Protein AF-A0A2S7U1S3-F1 (afdb_monomer_lite)

Sequence (63 aa):
MNIACLTCAKAFQHAGADAAGFAILFLLAVIVPVITTVGILIFRIARREKEHFDPQYSDSFDS

Structure (mmCIF, N/CA/C/O backbone):
data_AF-A0A2S7U1S3-F1
#
_entry.id   AF-A0A2S7U1S3-F1
#
loop_
_atom_site.group_PDB
_atom_site.id
_atom_site.type_symbol
_atom_site.label_atom_id
_atom_site.label_alt_id
_atom_site.label_comp_id
_atom_site.label_asym_id
_atom_site.label_entity_id
_atom_site.label_seq_id
_atom_site.pdbx_PDB_ins_code
_atom_site.Cartn_x
_atom_site.Cartn_y
_atom_site.Cartn_z
_atom_site.occupancy
_atom_site.B_iso_or_equiv
_atom_site.auth_seq_id
_atom_site.auth_comp_id
_atom_site.auth_asym_id
_atom_site.auth_atom_id
_atom_site.pdbx_PDB_model_num
ATOM 1 N N . MET A 1 1 ? 18.423 -5.878 0.407 1.00 34.19 1 MET A N 1
ATOM 2 C CA . MET A 1 1 ? 16.961 -6.090 0.359 1.00 34.19 1 MET A CA 1
ATOM 3 C C . MET A 1 1 ? 16.542 -6.125 -1.105 1.00 34.19 1 MET A C 1
ATOM 5 O O . MET A 1 1 ? 16.550 -5.088 -1.749 1.00 34.19 1 MET A O 1
ATOM 9 N N . ASN A 1 2 ? 16.321 -7.318 -1.664 1.00 48.19 2 ASN A N 1
ATOM 10 C CA . ASN A 1 2 ? 15.938 -7.515 -3.067 1.00 48.19 2 ASN A CA 1
ATOM 11 C C . ASN A 1 2 ? 14.426 -7.796 -3.081 1.00 48.19 2 ASN A C 1
ATOM 13 O O . ASN A 1 2 ? 14.005 -8.885 -2.710 1.00 48.19 2 ASN A O 1
ATOM 17 N N . ILE A 1 3 ? 13.613 -6.773 -3.362 1.00 57.62 3 ILE A N 1
ATOM 18 C CA . ILE A 1 3 ? 12.141 -6.809 -3.191 1.00 57.62 3 ILE A CA 1
ATOM 19 C C . ILE A 1 3 ? 11.449 -7.415 -4.435 1.00 57.62 3 ILE A C 1
ATOM 21 O O . ILE A 1 3 ? 10.229 -7.420 -4.551 1.00 57.62 3 ILE A O 1
ATOM 25 N N . ALA A 1 4 ? 12.207 -7.967 -5.386 1.00 59.25 4 ALA A N 1
ATOM 26 C CA . ALA A 1 4 ? 11.632 -8.697 -6.507 1.00 59.25 4 ALA A CA 1
ATOM 27 C C . ALA A 1 4 ? 11.382 -10.158 -6.103 1.00 59.25 4 ALA A C 1
ATOM 29 O O . ALA A 1 4 ? 12.303 -10.880 -5.725 1.00 59.25 4 ALA A O 1
ATOM 30 N N . CYS A 1 5 ? 10.130 -10.610 -6.210 1.00 67.44 5 CYS A N 1
ATOM 31 C CA . CYS A 1 5 ? 9.795 -12.025 -6.071 1.00 67.44 5 CYS A CA 1
ATOM 32 C C . CYS A 1 5 ? 10.574 -12.850 -7.117 1.00 67.44 5 CYS A C 1
ATOM 34 O O . CYS A 1 5 ? 10.853 -12.350 -8.210 1.00 67.44 5 CYS A O 1
ATOM 36 N N . LEU A 1 6 ? 10.925 -14.103 -6.799 1.00 62.22 6 LEU A N 1
ATOM 37 C CA . LEU A 1 6 ? 11.736 -14.991 -7.653 1.00 62.22 6 LEU A CA 1
ATOM 38 C C . LEU A 1 6 ? 11.256 -15.012 -9.112 1.00 62.22 6 LEU A C 1
ATOM 40 O O . LEU A 1 6 ? 12.075 -14.955 -10.022 1.00 62.22 6 LEU A O 1
ATOM 44 N N . THR A 1 7 ? 9.943 -15.009 -9.344 1.00 61.28 7 THR A N 1
ATOM 45 C CA . THR A 1 7 ? 9.343 -14.953 -10.687 1.00 61.28 7 THR A CA 1
ATOM 46 C C . THR A 1 7 ? 9.690 -13.664 -11.437 1.00 61.28 7 THR A C 1
ATOM 48 O O . THR A 1 7 ? 10.061 -13.718 -12.608 1.00 61.28 7 THR A O 1
ATOM 51 N N . CYS A 1 8 ? 9.641 -12.512 -10.763 1.00 64.62 8 CYS A N 1
ATOM 52 C CA . CYS A 1 8 ? 10.025 -11.224 -11.340 1.00 64.62 8 CYS A CA 1
ATOM 53 C C . CYS A 1 8 ? 11.522 -11.219 -11.663 1.00 64.62 8 CYS A C 1
ATOM 55 O O . CYS A 1 8 ? 11.903 -10.881 -12.777 1.00 64.62 8 CYS A O 1
ATOM 57 N N . ALA A 1 9 ? 12.363 -11.682 -10.731 1.00 63.88 9 ALA A N 1
ATOM 58 C CA . ALA A 1 9 ? 13.813 -11.767 -10.916 1.00 63.88 9 ALA A CA 1
ATOM 59 C C . ALA A 1 9 ? 14.213 -12.682 -12.090 1.00 63.88 9 ALA A C 1
ATOM 61 O O . ALA A 1 9 ? 15.118 -12.350 -12.852 1.00 63.88 9 ALA A O 1
ATOM 62 N N . LYS A 1 10 ? 13.523 -13.815 -12.269 1.00 61.88 10 LYS A N 1
ATOM 63 C CA . LYS A 1 10 ? 13.774 -14.770 -13.361 1.00 61.88 10 LYS A CA 1
ATOM 64 C C . LYS A 1 10 ? 13.334 -14.237 -14.725 1.00 61.88 10 LYS A C 1
ATOM 66 O O . LYS A 1 10 ? 14.036 -14.474 -15.704 1.00 61.88 10 LYS A O 1
ATOM 71 N N . ALA A 1 11 ? 12.235 -13.482 -14.790 1.00 61.62 11 ALA A N 1
ATOM 72 C CA . ALA A 1 11 ? 11.788 -12.835 -16.025 1.00 61.62 11 ALA A CA 1
ATOM 73 C C . ALA A 1 11 ? 12.813 -11.805 -16.547 1.00 61.62 11 ALA A C 1
ATOM 75 O O . ALA A 1 11 ? 13.048 -11.732 -17.751 1.00 61.62 11 ALA A O 1
ATOM 76 N N . PHE A 1 12 ? 13.497 -11.084 -15.649 1.00 58.78 12 PHE A N 1
ATOM 77 C CA . PHE A 1 12 ? 14.583 -10.159 -16.004 1.00 58.78 12 PHE A CA 1
ATOM 78 C C . PHE A 1 12 ? 15.845 -10.846 -16.545 1.00 58.78 12 PHE A C 1
ATOM 80 O O . PHE A 1 12 ? 16.590 -10.227 -17.294 1.00 58.78 12 PHE A O 1
ATOM 87 N N . GLN A 1 13 ? 16.114 -12.106 -16.180 1.00 61.97 13 GLN A N 1
ATOM 88 C CA . GLN A 1 13 ? 17.323 -12.804 -16.642 1.00 61.97 13 GLN A CA 1
ATOM 89 C C . GLN A 1 13 ? 17.246 -13.252 -18.111 1.00 61.97 13 GLN A C 1
ATOM 91 O O . GLN A 1 13 ? 18.283 -13.570 -18.687 1.00 61.97 13 GLN A O 1
ATOM 96 N N . HIS A 1 14 ? 16.049 -13.327 -18.702 1.00 57.66 14 HIS A N 1
ATOM 97 C CA . HIS A 1 14 ? 15.841 -13.930 -20.027 1.00 57.66 14 HIS A CA 1
ATOM 98 C C . HIS A 1 14 ? 15.260 -12.974 -21.079 1.00 57.66 14 HIS A C 1
ATOM 100 O O . HIS A 1 14 ? 15.254 -13.302 -22.262 1.00 57.66 14 HIS A O 1
ATOM 106 N N . ALA A 1 15 ? 14.778 -11.799 -20.672 1.00 56.38 15 ALA A N 1
ATOM 107 C CA . ALA A 1 15 ? 14.211 -10.797 -21.566 1.00 56.38 15 ALA A CA 1
ATOM 108 C C . ALA A 1 15 ? 15.168 -9.602 -21.696 1.00 56.38 15 ALA A C 1
ATOM 110 O O . ALA A 1 15 ? 15.697 -9.113 -20.701 1.00 56.38 15 ALA A O 1
ATOM 111 N N . GLY A 1 16 ? 15.404 -9.148 -22.932 1.00 58.62 16 GLY A N 1
ATOM 112 C CA . GLY A 1 16 ? 16.281 -8.015 -23.239 1.00 58.62 16 GLY A CA 1
ATOM 113 C C . GLY A 1 16 ? 15.935 -6.750 -22.442 1.00 58.62 16 GLY A C 1
ATOM 114 O O . GLY A 1 16 ? 14.775 -6.526 -22.086 1.00 58.62 16 GLY A O 1
ATOM 115 N N . ALA A 1 17 ? 16.969 -5.944 -22.178 1.00 58.84 17 ALA A N 1
ATOM 116 C CA . ALA A 1 17 ? 16.999 -4.863 -21.188 1.00 58.84 17 ALA A CA 1
ATOM 117 C C . ALA A 1 17 ? 15.791 -3.905 -21.226 1.00 58.84 17 ALA A C 1
ATOM 119 O O . ALA A 1 17 ? 15.299 -3.506 -20.171 1.00 58.84 17 ALA A O 1
ATOM 120 N N . ASP A 1 18 ? 15.272 -3.588 -22.414 1.00 63.06 18 ASP A N 1
ATOM 121 C CA . ASP A 1 18 ? 14.259 -2.541 -22.574 1.00 63.06 18 ASP A CA 1
ATOM 122 C C . ASP A 1 18 ? 12.819 -3.074 -22.474 1.00 63.06 18 ASP A C 1
ATOM 124 O O . ASP A 1 18 ? 11.968 -2.465 -21.828 1.00 63.06 18 ASP A O 1
ATOM 128 N N . ALA A 1 19 ? 12.528 -4.251 -23.041 1.00 63.09 19 ALA A N 1
ATOM 129 C CA . ALA A 1 19 ? 11.174 -4.822 -23.050 1.00 63.09 19 ALA A CA 1
ATOM 130 C C . ALA A 1 19 ? 10.747 -5.365 -21.673 1.00 63.09 19 ALA A C 1
ATOM 132 O O . ALA A 1 19 ? 9.578 -5.263 -21.291 1.00 63.09 19 ALA A O 1
ATOM 133 N N . ALA A 1 20 ? 11.696 -5.901 -20.899 1.00 65.00 20 ALA A N 1
ATOM 134 C CA . ALA A 1 20 ? 11.439 -6.382 -19.543 1.00 65.00 20 ALA A CA 1
ATOM 135 C C . ALA A 1 20 ? 11.088 -5.230 -18.585 1.00 65.00 20 ALA A C 1
ATOM 137 O O . ALA A 1 20 ? 10.183 -5.362 -17.762 1.00 65.00 20 ALA A O 1
ATOM 138 N N . GLY A 1 21 ? 11.752 -4.076 -18.728 1.00 67.44 21 GLY A N 1
ATOM 139 C CA . GLY A 1 21 ? 11.511 -2.899 -17.892 1.00 67.44 21 GLY A CA 1
ATOM 140 C C . GLY A 1 21 ? 10.062 -2.410 -17.961 1.00 67.44 21 GLY A C 1
ATOM 141 O O . GLY A 1 21 ? 9.430 -2.198 -16.924 1.00 67.44 21 GLY A O 1
ATOM 142 N N . PHE A 1 22 ? 9.492 -2.317 -19.166 1.00 74.12 22 PHE A N 1
ATOM 143 C CA . PHE A 1 22 ? 8.106 -1.873 -19.351 1.00 74.12 22 PHE A CA 1
ATOM 144 C C . PHE A 1 22 ? 7.070 -2.848 -18.777 1.00 74.12 22 PHE A C 1
ATOM 146 O O . PHE A 1 22 ? 6.079 -2.405 -18.195 1.00 74.12 22 PHE A O 1
ATOM 153 N N . ALA A 1 23 ? 7.303 -4.161 -18.871 1.00 77.94 23 ALA A N 1
ATOM 154 C CA . ALA A 1 23 ? 6.388 -5.162 -18.320 1.00 77.94 23 ALA A CA 1
ATOM 155 C C . ALA A 1 23 ? 6.289 -5.080 -16.784 1.00 77.94 23 ALA A C 1
ATOM 157 O O . ALA A 1 23 ? 5.191 -5.159 -16.227 1.00 77.94 23 ALA A O 1
ATOM 158 N N . ILE A 1 24 ? 7.412 -4.865 -16.089 1.00 78.06 24 ILE A N 1
ATOM 159 C CA . ILE A 1 24 ? 7.397 -4.682 -14.630 1.00 78.06 24 ILE A CA 1
ATOM 160 C C . ILE A 1 24 ? 6.773 -3.344 -14.243 1.00 78.06 24 ILE A C 1
ATOM 162 O O . ILE A 1 24 ? 5.993 -3.306 -13.292 1.00 78.06 24 ILE A O 1
ATOM 166 N N . LEU A 1 25 ? 7.068 -2.261 -14.965 1.00 81.88 25 LEU A N 1
ATOM 167 C CA . LEU A 1 25 ? 6.439 -0.967 -14.695 1.00 81.88 25 LEU A CA 1
ATOM 168 C C . LEU A 1 25 ? 4.915 -1.045 -14.830 1.00 81.88 25 LEU A C 1
ATOM 170 O O . LEU A 1 25 ? 4.210 -0.508 -13.980 1.00 81.88 25 LEU A O 1
ATOM 174 N N . PHE A 1 26 ? 4.406 -1.775 -15.825 1.00 85.00 26 PHE A N 1
ATOM 175 C CA . PHE A 1 26 ? 2.971 -2.008 -15.984 1.00 85.00 26 PHE A CA 1
ATOM 176 C C . PHE A 1 26 ? 2.377 -2.810 -14.818 1.00 85.00 26 PHE A C 1
ATOM 178 O O . PHE A 1 26 ? 1.356 -2.427 -14.251 1.00 85.00 26 PHE A O 1
ATOM 185 N N . LEU A 1 27 ? 3.041 -3.890 -14.404 1.00 85.94 27 LEU A N 1
ATOM 186 C CA . LEU A 1 27 ? 2.594 -4.701 -13.273 1.00 85.94 27 LEU A CA 1
ATOM 187 C C . LEU A 1 27 ? 2.584 -3.893 -11.966 1.00 85.94 27 LEU A C 1
ATOM 189 O O . LEU A 1 27 ? 1.611 -3.949 -11.214 1.00 85.94 27 LEU A O 1
ATOM 193 N N . LEU A 1 28 ? 3.620 -3.092 -11.710 1.00 86.44 28 LEU A N 1
ATOM 194 C CA . LEU A 1 28 ? 3.669 -2.200 -10.549 1.00 86.44 28 LEU A CA 1
ATOM 195 C C . LEU A 1 28 ? 2.591 -1.114 -10.621 1.00 86.44 28 LEU A C 1
ATOM 197 O O . LEU A 1 28 ? 1.946 -0.842 -9.610 1.00 86.44 28 LEU A O 1
ATOM 201 N N . ALA A 1 29 ? 2.339 -0.551 -11.805 1.00 87.81 29 ALA A N 1
ATOM 202 C CA . ALA A 1 29 ? 1.286 0.438 -12.015 1.00 87.81 29 ALA A CA 1
ATOM 203 C C . ALA A 1 29 ? -0.118 -0.104 -11.709 1.00 87.81 29 ALA A C 1
ATOM 205 O O . ALA A 1 29 ? -0.999 0.683 -11.383 1.00 87.81 29 ALA A O 1
ATOM 206 N N . VAL A 1 30 ? -0.327 -1.424 -11.768 1.00 92.31 30 VAL A N 1
ATOM 207 C CA . VAL A 1 30 ? -1.594 -2.069 -11.387 1.00 92.31 30 VAL A CA 1
ATOM 208 C C . VAL A 1 30 ? -1.597 -2.503 -9.919 1.00 92.31 30 VAL A C 1
ATOM 210 O O . VAL A 1 30 ? -2.581 -2.288 -9.216 1.00 92.31 30 VAL A O 1
ATOM 213 N N . ILE A 1 31 ? -0.507 -3.087 -9.416 1.00 92.19 31 ILE A N 1
ATOM 214 C CA . ILE A 1 31 ? -0.453 -3.588 -8.032 1.00 92.19 31 ILE A CA 1
ATOM 215 C C . ILE A 1 31 ? -0.503 -2.446 -7.014 1.00 92.19 31 ILE A C 1
ATOM 217 O O . ILE A 1 31 ? -1.222 -2.547 -6.019 1.00 92.19 31 ILE A O 1
ATOM 221 N N . VAL A 1 32 ? 0.234 -1.359 -7.255 1.00 94.12 32 VAL A N 1
ATOM 222 C CA . VAL A 1 32 ? 0.289 -0.212 -6.339 1.00 94.12 32 VAL A CA 1
ATOM 223 C C . VAL A 1 32 ? -1.103 0.366 -6.060 1.00 94.12 32 VAL A C 1
ATOM 225 O O . VAL A 1 32 ? -1.471 0.405 -4.885 1.00 94.12 32 VAL A O 1
ATOM 228 N N . PRO A 1 33 ? -1.925 0.751 -7.059 1.00 93.69 33 PRO A N 1
ATOM 229 C CA . PRO A 1 33 ? -3.246 1.300 -6.781 1.00 93.69 33 PRO A CA 1
ATOM 230 C C . PRO A 1 33 ? -4.163 0.287 -6.101 1.00 93.69 33 PRO A C 1
ATOM 232 O O . PRO A 1 33 ? -4.888 0.684 -5.198 1.00 93.69 33 PRO A O 1
ATOM 235 N N . VAL A 1 34 ? -4.099 -1.006 -6.440 1.00 96.38 34 VAL A N 1
ATOM 236 C CA . VAL A 1 34 ? -4.913 -2.034 -5.765 1.00 96.38 34 VAL A CA 1
ATOM 237 C C . VAL A 1 34 ? -4.588 -2.092 -4.271 1.00 96.38 34 VAL A C 1
ATOM 239 O O . VAL A 1 34 ? -5.497 -2.012 -3.442 1.00 96.38 34 VAL A O 1
ATOM 242 N N . ILE A 1 35 ? -3.303 -2.164 -3.911 1.00 96.06 35 ILE A N 1
ATOM 243 C CA . ILE A 1 35 ? -2.876 -2.181 -2.504 1.00 96.06 35 ILE A CA 1
ATOM 244 C C . ILE A 1 35 ? -3.269 -0.873 -1.811 1.00 96.06 35 ILE A C 1
ATOM 246 O O . ILE A 1 35 ? -3.778 -0.899 -0.690 1.00 96.06 35 ILE A O 1
ATOM 250 N N . THR A 1 36 ? -3.087 0.272 -2.476 1.00 96.69 36 THR A N 1
ATOM 251 C CA . THR A 1 36 ? -3.494 1.573 -1.934 1.00 96.69 36 THR A CA 1
ATOM 252 C C . THR A 1 36 ? -5.001 1.633 -1.688 1.00 96.69 36 THR A C 1
ATOM 254 O O . THR A 1 36 ? -5.418 2.058 -0.613 1.00 96.69 36 THR A O 1
ATOM 257 N N . THR A 1 37 ? -5.833 1.175 -2.626 1.00 96.88 37 THR A N 1
ATOM 258 C CA . THR A 1 37 ? -7.292 1.163 -2.469 1.00 96.88 37 THR A CA 1
ATOM 259 C C . THR A 1 37 ? -7.710 0.272 -1.308 1.00 96.88 37 THR A C 1
ATOM 261 O O . THR A 1 37 ? -8.467 0.720 -0.449 1.00 96.88 37 THR A O 1
ATOM 264 N N . VAL A 1 38 ? -7.183 -0.952 -1.228 1.00 97.25 38 VAL A N 1
ATOM 265 C CA . VAL A 1 38 ? -7.481 -1.871 -0.119 1.00 97.25 38 VAL A CA 1
ATOM 266 C C . VAL A 1 38 ? -7.062 -1.258 1.220 1.00 97.25 38 VAL A C 1
ATOM 268 O O . VAL A 1 38 ? -7.859 -1.236 2.156 1.00 97.25 38 VAL A O 1
ATOM 271 N N . GLY A 1 39 ? -5.862 -0.678 1.301 1.00 96.69 39 GLY A N 1
ATOM 272 C CA . GLY A 1 39 ? -5.383 0.006 2.504 1.00 96.69 39 GLY A CA 1
ATOM 273 C C . GLY A 1 39 ? -6.265 1.190 2.917 1.00 96.69 39 GLY A C 1
ATOM 274 O O . GLY A 1 39 ? -6.590 1.332 4.096 1.00 96.69 39 GLY A O 1
ATOM 275 N N . ILE A 1 40 ? -6.718 2.007 1.958 1.00 97.12 40 ILE A N 1
ATOM 276 C CA . ILE A 1 40 ? -7.653 3.114 2.216 1.00 97.12 4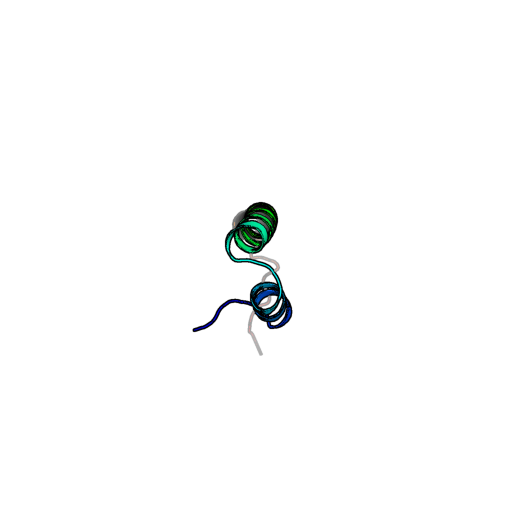0 ILE A CA 1
ATOM 277 C C . ILE A 1 40 ? -8.980 2.582 2.754 1.00 97.12 40 ILE A C 1
ATOM 279 O O . ILE A 1 40 ? -9.515 3.144 3.709 1.00 97.12 40 ILE A O 1
ATOM 283 N N . LEU A 1 41 ? -9.522 1.516 2.165 1.00 96.19 41 LEU A N 1
ATOM 284 C CA . LEU A 1 41 ? -10.781 0.929 2.622 1.00 96.19 41 LEU A CA 1
ATOM 285 C C . LEU A 1 41 ? -10.657 0.397 4.051 1.00 96.19 41 LEU A C 1
ATOM 287 O O . LEU A 1 41 ? -11.492 0.744 4.884 1.00 96.19 41 LEU A O 1
ATOM 291 N N . ILE A 1 42 ? -9.586 -0.341 4.357 1.00 95.88 42 ILE A N 1
ATOM 292 C CA . ILE A 1 42 ? -9.306 -0.824 5.718 1.00 95.88 42 ILE A CA 1
ATOM 293 C C . ILE A 1 42 ? -9.207 0.353 6.692 1.00 95.88 42 ILE A C 1
ATOM 295 O O . ILE A 1 42 ? -9.865 0.350 7.729 1.00 95.88 42 ILE A O 1
ATOM 299 N N . PHE A 1 43 ? -8.457 1.402 6.342 1.00 95.50 43 PHE A N 1
ATOM 300 C CA . PHE A 1 43 ? -8.334 2.595 7.180 1.00 95.50 43 PHE A CA 1
ATOM 301 C C . PHE A 1 43 ? -9.685 3.276 7.428 1.00 95.50 43 PHE A C 1
ATOM 303 O O . PHE A 1 43 ? -9.974 3.706 8.545 1.00 95.50 43 PHE A O 1
ATOM 310 N N . ARG A 1 44 ? -10.538 3.373 6.402 1.00 93.38 44 ARG A N 1
ATOM 311 C CA . ARG A 1 44 ? -11.880 3.950 6.548 1.00 93.38 44 ARG A CA 1
ATOM 312 C C . ARG A 1 44 ? -12.776 3.093 7.433 1.00 93.38 44 ARG A C 1
ATOM 314 O O . ARG A 1 44 ? -13.534 3.665 8.209 1.00 93.38 44 ARG A O 1
ATOM 321 N N . ILE A 1 45 ? -12.696 1.769 7.321 1.00 91.62 45 ILE A N 1
ATOM 322 C CA . ILE A 1 45 ? -13.459 0.845 8.166 1.00 91.62 45 ILE A CA 1
ATOM 323 C C . ILE A 1 45 ? -12.995 0.978 9.615 1.00 91.62 45 ILE A C 1
ATOM 325 O O . ILE A 1 45 ? -13.813 1.316 10.457 1.00 91.62 45 ILE A O 1
ATOM 329 N N . ALA A 1 46 ? -11.693 0.873 9.885 1.00 90.75 46 ALA A N 1
ATOM 330 C CA . ALA A 1 46 ? -11.143 1.009 11.236 1.00 90.75 46 ALA A CA 1
ATOM 331 C C . ALA A 1 46 ? -11.488 2.364 11.883 1.00 90.75 46 ALA A C 1
ATOM 333 O O . ALA A 1 46 ? -11.772 2.450 13.077 1.00 90.75 46 ALA A O 1
ATOM 334 N N . ARG A 1 47 ? -11.511 3.447 11.094 1.00 91.50 47 ARG A N 1
ATOM 335 C CA . ARG A 1 47 ? -11.978 4.754 11.577 1.00 91.50 47 ARG A CA 1
ATOM 336 C C . ARG A 1 47 ? -13.455 4.751 11.952 1.00 91.50 47 ARG A C 1
ATOM 338 O O . ARG A 1 47 ? -13.793 5.283 13.002 1.00 91.50 47 ARG A O 1
ATOM 345 N N . ARG A 1 48 ? -14.316 4.167 11.113 1.00 87.69 48 ARG A N 1
ATOM 346 C CA . ARG A 1 48 ? -15.749 4.040 11.415 1.00 87.69 48 ARG A CA 1
ATOM 347 C C . ARG A 1 48 ? -15.982 3.161 12.630 1.00 87.69 48 ARG A C 1
ATOM 349 O O . ARG A 1 48 ? -16.800 3.523 13.461 1.00 87.69 48 ARG A O 1
ATOM 356 N N . GLU A 1 49 ? -15.257 2.054 12.737 1.00 85.69 49 GLU A N 1
ATOM 357 C CA . GLU A 1 49 ? -15.310 1.180 13.903 1.00 85.69 49 GLU A CA 1
ATOM 358 C C . GLU A 1 49 ? -14.957 1.957 15.160 1.00 85.69 49 GLU A C 1
ATOM 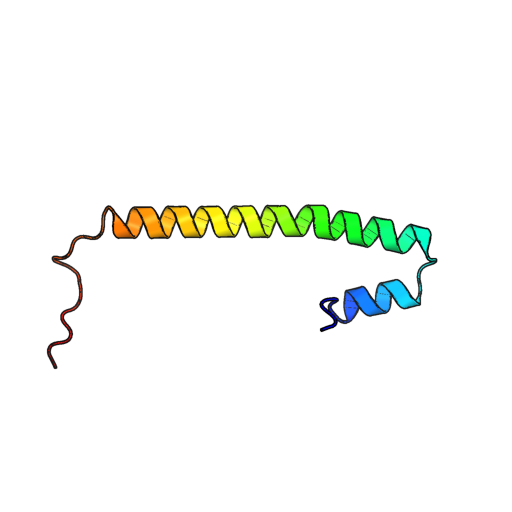360 O O . GLU A 1 49 ? -15.708 1.870 16.111 1.00 85.69 49 GLU A O 1
ATOM 365 N N . LYS A 1 50 ? -13.916 2.798 15.146 1.00 82.12 50 LYS A N 1
ATOM 366 C CA . LYS A 1 50 ? -13.573 3.653 16.292 1.00 82.12 50 LYS A CA 1
ATOM 367 C C . LYS A 1 50 ? -14.647 4.701 16.619 1.00 82.12 50 LYS A C 1
ATOM 369 O O . LYS A 1 50 ? -14.885 4.974 17.790 1.00 82.12 50 LYS A O 1
ATOM 374 N N . GLU A 1 51 ? -15.248 5.330 15.610 1.00 84.81 51 GLU A N 1
ATOM 375 C CA . GLU A 1 51 ? -16.267 6.380 15.794 1.00 84.81 51 GLU A CA 1
ATOM 376 C C . GLU A 1 51 ? -17.621 5.818 16.261 1.00 84.81 51 GLU A C 1
ATOM 378 O O . GLU A 1 51 ? -18.320 6.471 17.032 1.00 84.81 51 GLU A O 1
ATOM 383 N N . HIS A 1 52 ? -17.977 4.612 15.817 1.00 80.19 52 HIS A N 1
ATOM 384 C CA . HIS A 1 52 ? 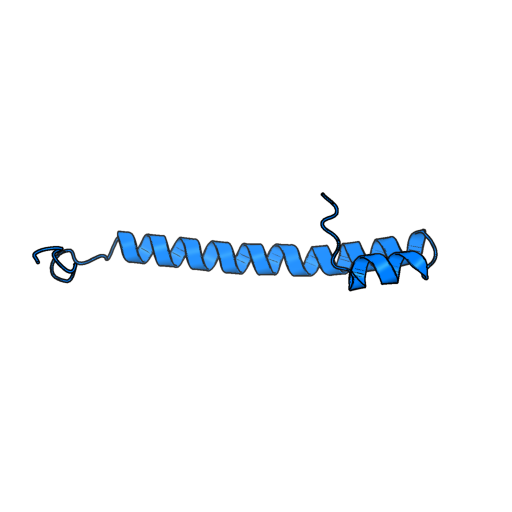-19.213 3.909 16.174 1.00 80.19 52 HIS A CA 1
ATOM 385 C C . HIS A 1 52 ? -18.980 2.761 17.163 1.00 80.19 52 HIS A C 1
ATOM 387 O O . HIS A 1 52 ? -19.847 1.901 17.319 1.00 80.19 52 HIS A O 1
ATOM 393 N N . PHE A 1 53 ? -17.814 2.730 17.810 1.00 73.44 53 PHE A N 1
ATOM 394 C CA . PHE A 1 53 ? -17.496 1.730 18.816 1.00 73.44 53 PHE A CA 1
ATOM 395 C C . PHE A 1 53 ? -18.406 1.963 20.017 1.00 73.44 53 PHE A C 1
ATOM 397 O O . PHE A 1 53 ? -18.260 2.977 20.698 1.00 73.44 53 PHE A O 1
ATOM 404 N N . ASP A 1 54 ? -19.349 1.054 20.257 1.00 75.38 54 ASP A N 1
ATOM 405 C CA . ASP A 1 54 ? -20.173 1.080 21.460 1.00 75.38 54 ASP A CA 1
ATOM 406 C C . ASP A 1 54 ? -19.367 0.474 22.620 1.00 75.38 54 ASP A C 1
ATOM 408 O O . ASP A 1 54 ? -19.146 -0.744 22.636 1.00 75.38 54 ASP A O 1
ATOM 412 N N . PRO A 1 55 ? -18.917 1.285 23.598 1.00 74.38 55 PRO A N 1
ATOM 413 C CA . PRO A 1 55 ? -18.119 0.793 24.716 1.00 74.38 55 PRO A CA 1
ATOM 414 C C . PRO A 1 55 ? -18.880 -0.218 25.581 1.00 74.38 55 PRO A C 1
ATOM 416 O O . PRO A 1 55 ? -18.261 -0.949 26.343 1.00 74.38 55 PRO A O 1
ATOM 419 N N . GLN A 1 56 ? -20.211 -0.286 25.475 1.00 76.12 56 GLN A N 1
ATOM 420 C CA . GLN A 1 56 ? -21.028 -1.242 26.223 1.00 76.12 56 GLN A CA 1
ATOM 421 C C . GLN A 1 56 ? -20.763 -2.704 25.821 1.00 76.12 56 GLN A C 1
ATOM 423 O O . GLN A 1 56 ? -20.987 -3.603 26.627 1.00 76.12 56 GLN A O 1
ATOM 428 N N . TYR A 1 57 ?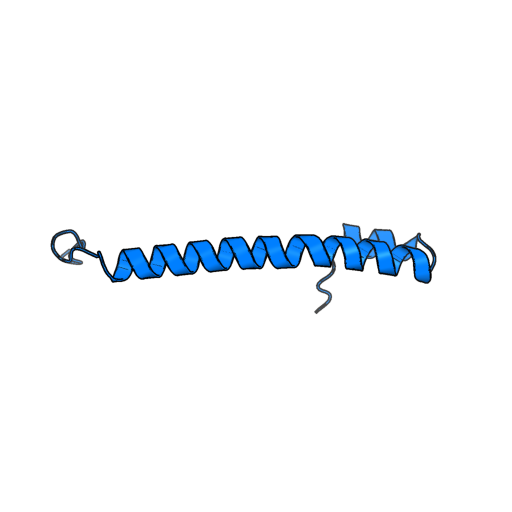 -20.285 -2.946 24.597 1.00 71.69 57 TYR A N 1
ATOM 429 C CA . TYR A 1 57 ? -19.965 -4.284 24.084 1.00 71.69 57 TYR A CA 1
ATOM 430 C C . TYR A 1 57 ? -18.458 -4.568 24.051 1.00 71.69 57 TYR A C 1
ATOM 432 O O . TYR A 1 57 ? -18.036 -5.559 23.456 1.00 71.69 57 TYR A O 1
ATOM 440 N N . SER A 1 58 ? -17.627 -3.711 24.656 1.00 78.38 58 SER A N 1
ATOM 441 C CA . SER A 1 58 ? -16.209 -4.026 24.813 1.00 78.38 58 SER A CA 1
ATOM 442 C C . SER A 1 58 ? -16.047 -5.076 25.907 1.00 78.38 58 SER A C 1
ATOM 444 O O . SER A 1 58 ? -16.436 -4.816 27.046 1.00 78.38 58 SER A O 1
ATOM 446 N N . ASP A 1 59 ? -15.465 -6.230 25.578 1.00 81.19 59 ASP A N 1
ATOM 447 C CA . ASP A 1 59 ? -15.155 -7.258 26.572 1.00 81.19 59 ASP A CA 1
ATOM 448 C C . ASP A 1 59 ? -14.263 -6.668 27.675 1.00 81.19 59 ASP A C 1
ATOM 450 O O . ASP A 1 59 ? -13.164 -6.163 27.419 1.00 81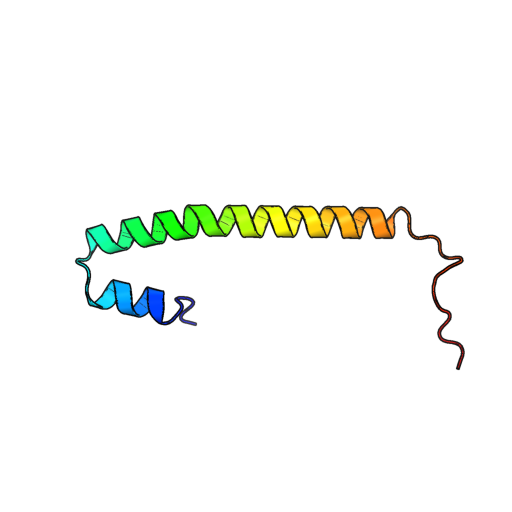.19 59 ASP A O 1
ATOM 454 N N . SER A 1 60 ? -14.742 -6.715 28.917 1.00 73.31 60 SER A N 1
ATOM 455 C CA . SER A 1 60 ? -13.940 -6.395 30.091 1.00 73.31 60 SER A CA 1
ATOM 456 C C . SER A 1 60 ? -12.934 -7.522 30.325 1.00 73.31 60 SER A C 1
ATOM 458 O O . SER A 1 60 ? -13.308 -8.686 30.440 1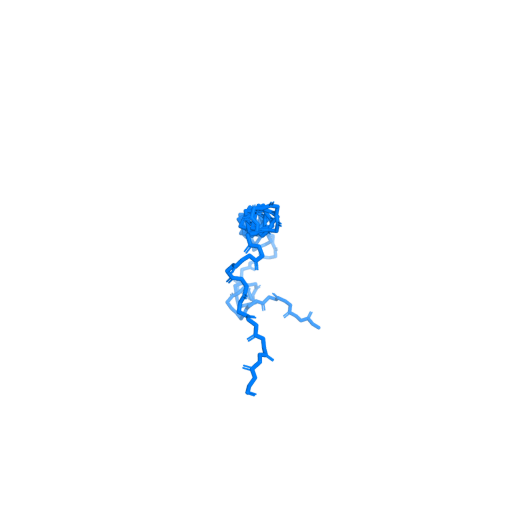.00 73.31 60 SER A O 1
ATOM 460 N N . PHE A 1 61 ? -11.649 -7.175 30.437 1.00 68.56 61 PHE A N 1
ATOM 461 C CA . PHE A 1 61 ? -10.591 -8.080 30.900 1.00 68.56 61 PHE A CA 1
ATOM 462 C C . PHE A 1 61 ? -10.708 -8.327 32.415 1.00 68.56 61 PHE A C 1
ATOM 464 O O . PHE A 1 61 ? -9.754 -8.096 33.151 1.00 68.56 61 PHE A O 1
ATOM 471 N N . ASP A 1 62 ? -11.878 -8.725 32.901 1.00 68.81 62 ASP A N 1
ATOM 472 C CA . ASP A 1 62 ? -12.026 -9.213 34.271 1.00 68.81 62 ASP A CA 1
ATOM 473 C C . ASP A 1 62 ? -12.015 -10.744 34.222 1.00 68.81 62 ASP A C 1
ATOM 475 O O . ASP A 1 62 ? -12.912 -11.371 33.655 1.00 68.81 62 ASP A O 1
ATOM 479 N N . SER A 1 63 ? -10.924 -11.315 34.737 1.00 58.34 63 SER A N 1
ATOM 480 C CA . SER A 1 63 ? -10.665 -12.752 34.894 1.00 58.34 63 SER A CA 1
ATOM 481 C C . SER A 1 63 ? -11.136 -13.262 36.246 1.00 58.34 63 SER A C 1
ATOM 483 O O . SER A 1 63 ? -10.735 -12.617 37.243 1.00 58.34 63 SER A O 1
#

Secondary structure (DSSP, 8-state):
---S-HHHHHHHHHS-HHHHHHHHHHHHHHHHHHHHHHHHHHHHHHHHHHHS--GGGSPP---

Foldseek 3Di:
DPPDDPVLVVLCVPDDDPVSVVVVVVVCVVVVVVVVVVVVVVVVVVVVCVVPVDVVPPDDPDD

pLDDT: mean 76.74, std 15.06, range [34.19, 97.25]

Organism: NCBI:txid1658618

Radius of gyration: 21.26 Å; chains: 1; bounding box: 38×21×58 Å